Protein AF-A0A661EXX4-F1 (afdb_monomer_lite)

Secondary structure (DSSP, 8-state):
-EEEEE--SSS--EEEEE-SHHHHHHHHHHHT--GGGGGGS-HHHHHHHHHHHHHHHHHHHTTPPP-S-HHHHHHHHTTS-HHHHHHHHHHHHH-EETTEEHHHHHHHHTT--

Foldseek 3Di:
DKDWDQLDPVDRDIQMFAQAQQLVVQLCVVVVHDPVCLVVDDPVSSLLSSRVSRSCVVCVVVVHDDPDDSVRVVVSLVRDDPVSVVVSVVCQQQRDDPNDGVVVVVVVVVPPD

Sequence (113 aa):
MEVKILISRWRTKTVGFKFDMYAWFLLCEHNKIELHQLGDLPQDKMFSGLIYAAAISYLKDKGKRVRFTQDQLSGWIDKMNHKDTTLLGDAIMSSKVLGKTVAEHAKGAKKKT

Structure (mmCIF, N/CA/C/O backbone):
data_AF-A0A661EXX4-F1
#
_entry.id   AF-A0A661EXX4-F1
#
loop_
_atom_site.group_PDB
_atom_site.id
_atom_site.type_symbol
_atom_site.label_atom_id
_atom_site.label_alt_id
_atom_site.label_comp_id
_atom_site.label_asym_id
_atom_site.label_entity_id
_atom_site.label_seq_id
_atom_site.pdbx_PDB_ins_code
_atom_site.Cartn_x
_atom_site.Cartn_y
_atom_site.Cartn_z
_atom_site.occupancy
_atom_site.B_iso_or_equiv
_atom_site.auth_seq_id
_atom_site.auth_comp_id
_atom_site.auth_asym_id
_atom_site.auth_atom_id
_atom_site.pdbx_PDB_model_num
ATOM 1 N N . MET A 1 1 ? -5.282 -9.066 -1.996 1.00 77.88 1 MET A N 1
ATOM 2 C CA . MET A 1 1 ? -5.275 -9.669 -0.641 1.00 77.88 1 MET A CA 1
ATOM 3 C C . MET A 1 1 ? -5.705 -8.606 0.362 1.00 77.88 1 MET A C 1
ATOM 5 O O . MET A 1 1 ? -5.293 -7.465 0.184 1.00 77.88 1 MET A O 1
ATOM 9 N N . GLU A 1 2 ? -6.538 -8.941 1.354 1.00 83.69 2 GLU A N 1
ATOM 10 C CA . GLU A 1 2 ? -6.899 -8.022 2.448 1.00 83.69 2 GLU A CA 1
ATOM 11 C C . GLU A 1 2 ? -6.125 -8.370 3.726 1.00 83.69 2 GLU A C 1
ATOM 13 O O . GLU A 1 2 ? -6.077 -9.532 4.120 1.00 83.69 2 GLU A O 1
ATOM 18 N N . VAL A 1 3 ? -5.562 -7.362 4.390 1.00 81.00 3 VAL A N 1
ATOM 19 C CA . VAL A 1 3 ? -4.875 -7.480 5.686 1.00 81.00 3 VAL A CA 1
ATOM 20 C C . VAL A 1 3 ? -5.498 -6.480 6.649 1.00 81.00 3 VAL A C 1
ATOM 22 O O . VAL A 1 3 ? -5.797 -5.360 6.250 1.00 81.00 3 VAL A O 1
ATOM 25 N N . LYS A 1 4 ? -5.706 -6.848 7.915 1.00 81.50 4 LYS A N 1
ATOM 26 C CA . LYS A 1 4 ? -6.208 -5.933 8.953 1.00 81.50 4 LYS A CA 1
ATOM 27 C C . LYS A 1 4 ? -5.259 -5.944 10.138 1.00 81.50 4 LYS A C 1
ATOM 29 O O . LYS A 1 4 ? -4.968 -7.012 10.661 1.00 81.50 4 LYS A O 1
ATOM 34 N N . ILE A 1 5 ? -4.822 -4.763 10.566 1.00 77.62 5 ILE A N 1
ATOM 35 C CA . ILE A 1 5 ? -3.848 -4.604 11.650 1.00 77.62 5 ILE A CA 1
ATOM 36 C C . ILE A 1 5 ? -4.413 -3.683 12.720 1.00 77.62 5 ILE A C 1
ATOM 38 O O . ILE A 1 5 ? -5.062 -2.676 12.424 1.00 77.62 5 ILE A O 1
ATOM 42 N N . LEU A 1 6 ? -4.177 -4.047 13.978 1.00 73.62 6 LEU A N 1
ATOM 43 C CA . LEU A 1 6 ? -4.545 -3.251 15.138 1.00 73.62 6 LEU A CA 1
ATOM 44 C C . LEU A 1 6 ? -3.441 -2.224 15.421 1.00 73.62 6 LEU A C 1
ATOM 46 O O . LEU A 1 6 ? -2.318 -2.595 15.734 1.00 73.62 6 LEU A O 1
ATOM 50 N N . ILE A 1 7 ? -3.761 -0.932 15.349 1.00 66.38 7 ILE A N 1
ATOM 51 C CA . ILE A 1 7 ? -2.750 0.138 15.450 1.00 66.38 7 ILE A CA 1
ATOM 52 C C . ILE A 1 7 ? -2.573 0.663 16.882 1.00 66.38 7 ILE A C 1
ATOM 54 O O . ILE A 1 7 ? -1.621 1.379 17.183 1.00 66.38 7 ILE A O 1
ATOM 58 N N . SER A 1 8 ? -3.455 0.306 17.819 1.00 56.31 8 SER A N 1
ATOM 59 C CA . SER A 1 8 ? -3.204 0.629 19.222 1.00 56.31 8 SER A CA 1
ATOM 60 C C . SER A 1 8 ? -3.808 -0.384 20.181 1.00 56.31 8 SER A C 1
ATOM 62 O O . SER A 1 8 ? -4.917 -0.875 19.980 1.00 56.31 8 SER A O 1
ATOM 64 N N . ARG A 1 9 ? -3.073 -0.642 21.265 1.00 49.06 9 ARG A N 1
ATOM 65 C CA . ARG A 1 9 ? -3.469 -1.549 22.349 1.00 49.06 9 ARG A CA 1
ATOM 66 C C . ARG A 1 9 ? -4.611 -0.990 23.217 1.00 49.06 9 ARG A C 1
ATOM 68 O O . ARG A 1 9 ? -5.257 -1.758 23.913 1.00 49.06 9 ARG A O 1
ATOM 75 N N . TRP A 1 10 ? -4.870 0.323 23.149 1.00 44.34 10 TRP A N 1
ATOM 76 C CA . TRP A 1 10 ? -5.807 1.045 24.030 1.00 44.34 10 TRP A CA 1
ATOM 77 C C . TRP A 1 10 ? -7.057 1.600 23.320 1.00 44.34 10 TRP A C 1
ATOM 79 O O . TR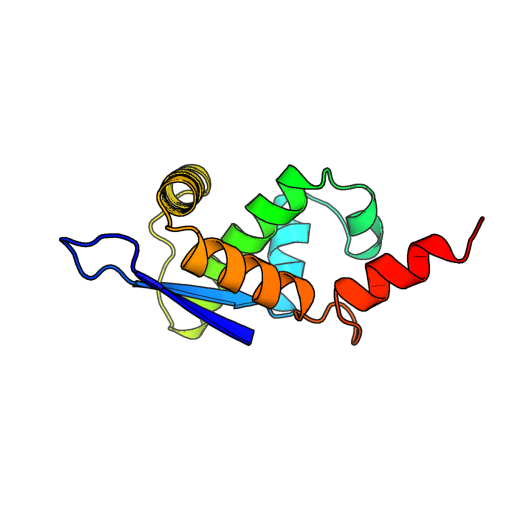P A 1 10 ? -8.098 1.777 23.941 1.00 44.34 10 TRP A O 1
ATOM 89 N N . ARG A 1 11 ? -6.991 1.853 22.007 1.00 51.47 11 ARG A N 1
ATOM 90 C CA . ARG A 1 11 ? -8.138 2.140 21.127 1.00 51.47 11 ARG A CA 1
ATOM 91 C C . ARG A 1 11 ? -8.147 1.114 20.000 1.00 51.47 11 ARG A C 1
ATOM 93 O O . ARG A 1 11 ? -7.180 1.024 19.247 1.00 51.47 11 ARG A O 1
ATOM 100 N N . THR A 1 12 ? -9.253 0.402 19.826 1.00 54.75 12 THR A N 1
ATOM 101 C CA . THR A 1 12 ? -9.485 -0.603 18.772 1.00 54.75 12 THR A CA 1
ATOM 102 C C . THR A 1 12 ? -9.609 0.016 17.370 1.00 54.75 12 THR A C 1
ATOM 104 O O . THR A 1 12 ? -10.559 -0.228 16.632 1.00 54.75 12 THR A O 1
ATOM 107 N N . LYS A 1 13 ? -8.648 0.851 16.962 1.00 65.00 13 LYS A N 1
ATOM 108 C CA . LYS A 1 13 ? -8.526 1.292 15.574 1.00 65.00 13 LYS A CA 1
ATOM 109 C C . LYS A 1 13 ? -7.792 0.208 14.798 1.00 65.00 13 LYS A C 1
ATOM 111 O O . LYS A 1 13 ? -6.578 0.052 14.919 1.00 65.00 13 LYS A O 1
ATOM 116 N N . THR A 1 14 ? -8.560 -0.545 14.024 1.00 71.38 14 THR A N 1
ATOM 117 C CA . THR A 1 14 ? -8.030 -1.423 12.987 1.00 71.38 14 THR A CA 1
ATOM 118 C C . THR A 1 14 ? -7.895 -0.636 11.691 1.00 71.38 14 THR A C 1
ATOM 120 O O . THR A 1 14 ? -8.813 0.085 11.289 1.00 71.38 14 THR A O 1
ATOM 123 N N . VAL A 1 15 ? -6.746 -0.759 11.036 1.00 79.75 15 VAL A N 1
ATOM 124 C CA . VAL A 1 15 ? -6.564 -0.291 9.661 1.00 79.75 15 VAL A CA 1
ATOM 125 C C . VAL A 1 15 ? -6.467 -1.512 8.775 1.00 79.75 15 VAL A C 1
AT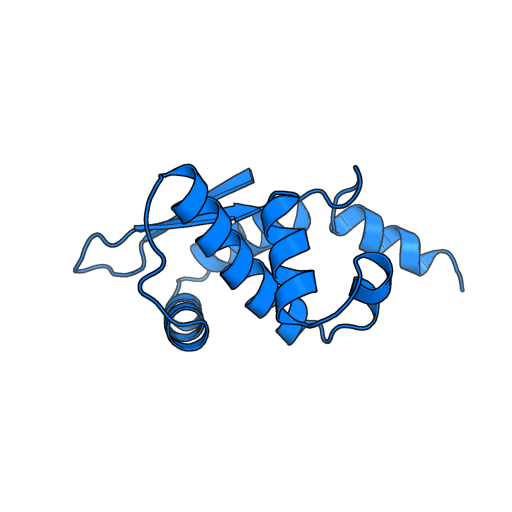OM 127 O O . VAL A 1 15 ? -5.754 -2.466 9.084 1.00 79.75 15 VAL A O 1
ATOM 130 N N . GLY A 1 16 ? -7.262 -1.496 7.712 1.00 87.75 16 GLY A N 1
ATOM 131 C CA . GLY A 1 16 ? -7.200 -2.515 6.685 1.00 87.75 16 GLY A CA 1
ATOM 132 C C . GLY A 1 16 ? -6.380 -2.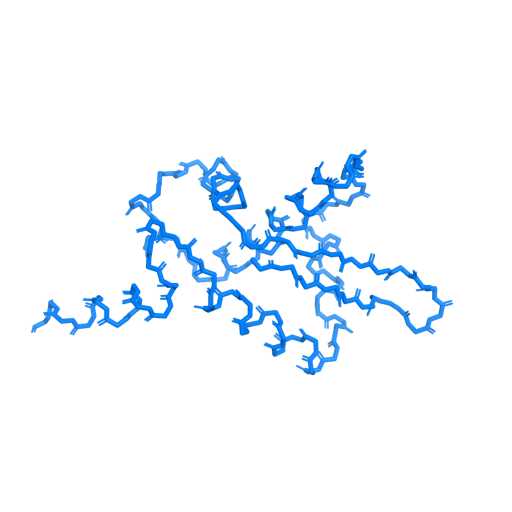040 5.498 1.00 87.75 16 GLY A C 1
ATOM 133 O O . GLY A 1 16 ? -6.329 -0.847 5.205 1.00 87.75 16 GLY A O 1
ATOM 134 N N . PHE A 1 17 ? -5.783 -3.001 4.814 1.00 91.56 17 PHE A N 1
ATOM 135 C CA . PHE A 1 17 ? -4.986 -2.835 3.614 1.00 91.56 17 PHE A CA 1
ATOM 136 C C . PHE A 1 17 ? -5.521 -3.796 2.566 1.00 91.56 17 PHE A C 1
ATOM 138 O O . PHE A 1 17 ? -5.770 -4.965 2.865 1.00 91.56 17 PHE A O 1
ATOM 145 N N . LYS A 1 18 ? -5.701 -3.314 1.340 1.00 91.94 18 LYS A N 1
ATOM 146 C CA . LYS A 1 18 ? -6.112 -4.127 0.201 1.00 91.94 18 LYS A CA 1
ATOM 147 C C . LYS A 1 18 ? -5.072 -3.971 -0.899 1.00 91.94 18 LYS A C 1
ATOM 149 O O . LYS A 1 18 ? -5.013 -2.945 -1.564 1.00 91.94 18 LYS A O 1
ATOM 154 N N . PHE A 1 19 ? -4.240 -4.995 -1.062 1.00 90.38 19 PHE A N 1
ATOM 155 C CA . PHE A 1 19 ? -3.222 -5.047 -2.108 1.00 90.38 19 PHE A CA 1
ATOM 156 C C . PHE A 1 19 ? -3.841 -5.651 -3.370 1.00 90.38 19 PHE A C 1
ATOM 158 O O . PHE A 1 19 ? -3.896 -6.877 -3.530 1.00 90.38 19 PHE A O 1
ATOM 165 N N . ASP A 1 20 ? -4.395 -4.783 -4.212 1.00 89.38 20 ASP A N 1
ATOM 166 C CA . ASP A 1 20 ? -5.020 -5.092 -5.497 1.00 89.38 20 ASP A CA 1
ATOM 167 C C . ASP A 1 20 ? -4.522 -4.144 -6.600 1.00 89.38 20 ASP A C 1
ATOM 169 O O . ASP A 1 20 ? -3.768 -3.211 -6.332 1.00 89.38 20 ASP A O 1
ATOM 173 N N . MET A 1 21 ? -4.925 -4.378 -7.855 1.00 88.56 21 MET A N 1
ATOM 174 C CA . MET A 1 21 ? -4.513 -3.531 -8.988 1.00 88.56 21 MET A CA 1
ATOM 175 C C . MET A 1 21 ? -4.851 -2.050 -8.773 1.00 88.56 21 MET A C 1
ATOM 177 O O . MET A 1 21 ? -4.113 -1.187 -9.234 1.00 88.56 21 MET A O 1
ATOM 181 N N . TYR A 1 22 ? -5.928 -1.744 -8.046 1.00 90.31 22 TYR A N 1
ATOM 182 C CA . TYR A 1 22 ? -6.294 -0.366 -7.739 1.00 90.31 22 TYR A CA 1
ATOM 183 C C . TYR A 1 22 ? -5.267 0.312 -6.821 1.00 90.31 22 TYR A C 1
ATOM 185 O O . TYR A 1 22 ? -4.883 1.449 -7.083 1.00 90.31 22 TYR A O 1
ATOM 193 N N . ALA A 1 23 ? -4.754 -0.390 -5.805 1.00 91.81 23 ALA A N 1
ATOM 194 C CA . ALA A 1 23 ? -3.645 0.112 -4.991 1.00 91.81 23 ALA A CA 1
ATOM 195 C C . ALA A 1 23 ? -2.379 0.376 -5.830 1.00 91.81 23 ALA A C 1
ATOM 197 O O . ALA A 1 23 ? -1.708 1.386 -5.637 1.00 91.81 23 ALA A O 1
ATOM 198 N N . TRP A 1 24 ? -2.079 -0.481 -6.808 1.00 89.88 24 TRP A N 1
ATOM 199 C CA . TRP A 1 24 ? -0.947 -0.268 -7.716 1.00 89.88 24 TRP A CA 1
ATOM 200 C C . TRP A 1 24 ? -1.132 0.953 -8.621 1.00 89.88 24 TRP A C 1
ATOM 202 O O . TRP A 1 24 ? -0.203 1.740 -8.778 1.00 89.88 24 TRP A O 1
ATOM 212 N N . PHE A 1 25 ? -2.335 1.167 -9.155 1.00 91.31 25 PHE A N 1
ATOM 213 C CA . PHE A 1 25 ? -2.632 2.370 -9.934 1.00 91.31 25 PHE A CA 1
ATOM 214 C C . PHE A 1 25 ? -2.549 3.646 -9.096 1.00 91.31 25 PHE A C 1
ATOM 216 O O . PHE A 1 25 ? -1.986 4.632 -9.557 1.00 91.31 25 PHE A O 1
ATOM 223 N N . LEU A 1 26 ? -3.033 3.614 -7.852 1.00 92.12 26 LEU A N 1
ATOM 224 C CA . LEU A 1 26 ? -2.908 4.745 -6.932 1.00 92.12 26 LEU A CA 1
ATOM 225 C C . LEU A 1 26 ? -1.447 5.058 -6.586 1.00 92.12 26 LEU A C 1
ATOM 227 O O . LEU A 1 26 ? -1.088 6.228 -6.488 1.00 92.12 26 LEU A O 1
ATOM 231 N N . LEU A 1 27 ? -0.598 4.039 -6.416 1.00 92.06 27 LEU A N 1
ATOM 232 C CA . LEU A 1 27 ? 0.843 4.236 -6.234 1.00 92.06 27 LEU A CA 1
ATOM 233 C C . LEU A 1 27 ? 1.450 4.967 -7.441 1.00 92.06 27 LEU A C 1
ATOM 235 O O . LEU A 1 27 ? 2.204 5.926 -7.258 1.00 92.06 27 LEU A O 1
ATOM 239 N N . CYS A 1 28 ? 1.117 4.518 -8.653 1.00 90.75 28 CYS A N 1
ATOM 240 C CA . CYS A 1 28 ? 1.571 5.125 -9.901 1.00 90.75 28 CYS A CA 1
ATOM 241 C C . CYS A 1 28 ? 1.107 6.582 -10.032 1.00 90.75 28 CYS A C 1
ATOM 243 O O . CYS A 1 28 ? 1.927 7.469 -10.256 1.00 90.75 28 CYS A O 1
ATOM 245 N N . GLU A 1 29 ? -0.182 6.840 -9.804 1.00 90.44 29 GLU A N 1
ATOM 246 C CA . GLU A 1 29 ? -0.774 8.180 -9.839 1.00 90.44 29 GLU A CA 1
ATOM 247 C C . GLU A 1 29 ? -0.103 9.119 -8.828 1.00 90.44 29 GLU A C 1
ATOM 249 O O . GLU A 1 29 ? 0.295 10.231 -9.173 1.00 90.44 29 GLU A O 1
ATOM 254 N N . HIS A 1 30 ? 0.097 8.646 -7.595 1.00 88.75 30 HIS A N 1
ATOM 255 C CA . HIS A 1 30 ? 0.712 9.433 -6.529 1.00 88.75 30 HIS A CA 1
ATOM 256 C C . HIS A 1 30 ? 2.161 9.826 -6.846 1.00 88.75 30 HIS A C 1
ATOM 258 O O . HIS A 1 30 ? 2.574 10.950 -6.568 1.00 88.75 30 HIS A O 1
ATOM 264 N N . ASN A 1 31 ? 2.926 8.918 -7.456 1.00 86.19 31 ASN A N 1
ATOM 265 C CA . ASN A 1 31 ? 4.323 9.161 -7.813 1.00 86.19 31 ASN A CA 1
ATOM 266 C C . ASN A 1 31 ? 4.499 9.748 -9.222 1.00 86.19 31 ASN A C 1
ATOM 268 O O . ASN A 1 31 ? 5.630 10.031 -9.608 1.00 86.19 31 ASN A O 1
ATOM 272 N N . LYS A 1 32 ? 3.406 9.963 -9.970 1.00 89.81 32 LYS A N 1
ATOM 273 C CA . LYS A 1 32 ? 3.414 10.419 -11.371 1.00 89.81 32 LYS A CA 1
ATOM 274 C C . LYS A 1 32 ? 4.292 9.543 -12.271 1.00 89.81 32 LYS A C 1
ATOM 276 O O . LYS A 1 32 ? 5.050 10.050 -13.093 1.00 89.81 32 LYS A O 1
ATOM 281 N N . ILE A 1 33 ? 4.179 8.233 -12.090 1.00 87.69 33 ILE A N 1
ATOM 282 C CA . ILE A 1 33 ? 4.882 7.225 -12.885 1.00 87.69 33 ILE A CA 1
ATOM 283 C C . ILE A 1 33 ? 3.881 6.300 -13.564 1.00 87.69 33 ILE A C 1
ATOM 285 O O . ILE A 1 33 ? 2.748 6.141 -13.111 1.00 87.69 33 ILE A O 1
ATOM 289 N N . GLU A 1 34 ? 4.321 5.622 -14.611 1.00 86.38 34 GLU A N 1
ATOM 290 C CA . GLU A 1 34 ? 3.574 4.521 -15.207 1.00 86.38 34 GLU A CA 1
ATOM 291 C C . GLU A 1 34 ? 3.938 3.169 -14.578 1.00 86.38 34 GLU A C 1
ATOM 293 O O . GLU A 1 34 ? 4.983 3.006 -13.948 1.00 86.38 34 GLU A O 1
ATOM 298 N N . LEU A 1 35 ? 3.090 2.152 -14.786 1.00 81.38 35 LEU A N 1
ATOM 299 C CA . LEU A 1 35 ? 3.325 0.796 -14.265 1.00 81.38 35 LEU A CA 1
ATOM 300 C C . LEU A 1 35 ? 4.680 0.214 -14.696 1.00 81.38 35 LEU A C 1
ATOM 302 O O . LEU A 1 35 ? 5.306 -0.518 -13.934 1.00 81.38 35 LEU A O 1
ATOM 306 N N . HIS A 1 36 ? 5.138 0.521 -15.910 1.00 79.94 36 HIS A N 1
ATOM 307 C CA . HIS A 1 36 ? 6.403 0.004 -16.428 1.00 79.94 36 HIS A CA 1
ATOM 308 C C . HIS A 1 36 ? 7.635 0.666 -15.780 1.00 79.94 36 HIS A C 1
ATOM 310 O O . HIS A 1 36 ? 8.715 0.086 -15.814 1.00 79.94 36 HIS A O 1
ATOM 316 N N . GLN A 1 37 ? 7.459 1.833 -15.151 1.00 80.62 37 GLN A N 1
ATOM 317 C CA . GLN A 1 37 ? 8.502 2.598 -14.456 1.00 80.62 37 GLN A CA 1
ATOM 318 C C . GLN A 1 37 ? 8.579 2.257 -12.962 1.00 80.62 37 GLN A C 1
ATOM 320 O O . GLN A 1 37 ? 9.361 2.847 -12.223 1.00 80.62 37 GLN A O 1
ATOM 325 N N . LEU A 1 38 ? 7.778 1.295 -12.482 1.00 80.62 38 LEU A N 1
ATOM 326 C CA . LEU A 1 38 ? 7.809 0.870 -11.079 1.00 80.62 38 LEU A CA 1
ATOM 327 C C . LEU A 1 38 ? 9.212 0.432 -10.635 1.00 80.62 38 LEU A C 1
ATOM 329 O O . LEU A 1 38 ? 9.565 0.643 -9.481 1.00 80.62 38 LEU A O 1
ATOM 333 N N . GLY A 1 39 ? 10.011 -0.147 -11.537 1.00 76.50 39 GLY A N 1
ATOM 334 C CA . GLY A 1 39 ? 11.386 -0.561 -11.243 1.00 76.50 39 GLY A CA 1
ATOM 335 C C . GLY A 1 39 ? 12.348 0.594 -10.941 1.00 76.50 39 GLY A C 1
ATOM 336 O O . GLY A 1 39 ? 13.354 0.367 -10.275 1.00 76.50 39 GLY A O 1
ATOM 337 N N . ASP A 1 40 ? 12.020 1.811 -11.375 1.00 79.75 40 ASP A N 1
ATOM 338 C CA . ASP A 1 40 ? 12.850 3.006 -11.181 1.00 79.75 40 ASP A CA 1
ATOM 339 C C . ASP A 1 40 ? 12.536 3.718 -9.857 1.00 79.75 40 ASP A C 1
ATOM 341 O O . ASP A 1 40 ? 13.242 4.642 -9.445 1.00 79.75 40 ASP A O 1
ATOM 345 N N . LEU A 1 41 ? 11.462 3.306 -9.173 1.00 80.56 41 LEU A N 1
ATOM 346 C CA . LEU A 1 41 ? 11.051 3.915 -7.921 1.00 80.56 41 LEU A CA 1
ATOM 347 C C . LEU A 1 41 ? 11.945 3.409 -6.774 1.00 80.56 41 LEU A C 1
ATOM 349 O O . LEU A 1 41 ? 12.074 2.194 -6.597 1.00 80.56 41 LEU A O 1
ATOM 353 N N . PRO A 1 42 ? 12.518 4.307 -5.948 1.00 83.31 42 PRO A N 1
ATOM 354 C CA . PRO A 1 42 ? 13.242 3.911 -4.747 1.00 83.31 42 PRO A CA 1
ATOM 355 C C . PRO A 1 42 ? 12.415 2.950 -3.889 1.00 83.31 42 PRO A C 1
ATOM 357 O O . PRO A 1 42 ? 11.205 3.133 -3.719 1.00 83.31 42 PRO A O 1
ATOM 360 N N . GLN A 1 43 ? 13.059 1.905 -3.367 1.00 79.06 43 GLN A N 1
ATOM 361 C CA . GLN A 1 43 ? 12.372 0.810 -2.681 1.00 79.06 43 GLN A CA 1
ATOM 362 C C . GLN A 1 43 ? 11.542 1.319 -1.489 1.00 79.06 43 GLN A C 1
ATOM 364 O O . GLN A 1 43 ? 10.385 0.941 -1.331 1.00 79.06 43 GLN A O 1
ATOM 369 N N . ASP A 1 44 ? 12.089 2.235 -0.697 1.00 79.19 44 ASP A N 1
ATOM 370 C CA . ASP A 1 44 ? 11.409 2.925 0.405 1.00 79.19 44 ASP A CA 1
ATOM 371 C C . ASP A 1 44 ? 10.135 3.667 -0.046 1.00 79.19 44 ASP A C 1
ATOM 373 O O . ASP A 1 44 ? 9.082 3.551 0.593 1.00 79.19 44 ASP A O 1
ATOM 377 N N . LYS A 1 45 ? 10.189 4.371 -1.184 1.00 82.25 45 LYS A N 1
ATOM 378 C CA . LYS A 1 45 ? 9.030 5.057 -1.780 1.00 82.25 45 LYS A CA 1
ATOM 379 C C . LYS A 1 45 ? 7.993 4.082 -2.320 1.00 82.25 45 LYS A C 1
ATOM 381 O O . LYS A 1 45 ? 6.797 4.316 -2.155 1.00 82.25 45 LYS A O 1
ATOM 386 N N . MET A 1 46 ? 8.432 2.976 -2.920 1.00 84.75 46 MET A N 1
ATOM 387 C CA . MET A 1 46 ? 7.531 1.918 -3.367 1.00 84.75 46 MET A CA 1
ATOM 388 C C . MET A 1 46 ? 6.780 1.310 -2.181 1.00 84.75 46 MET A C 1
ATOM 390 O O . MET A 1 46 ? 5.556 1.232 -2.220 1.00 84.75 46 MET A O 1
ATOM 394 N N . PHE A 1 47 ? 7.484 0.922 -1.114 1.00 83.56 47 PHE A N 1
ATOM 395 C CA . PHE A 1 47 ? 6.861 0.309 0.059 1.00 83.56 47 PHE A CA 1
ATOM 396 C C . PHE A 1 47 ? 5.905 1.270 0.770 1.00 83.56 47 PHE A C 1
ATOM 398 O O . PHE A 1 47 ? 4.733 0.942 0.958 1.00 83.56 47 PHE A O 1
ATOM 405 N N . SER A 1 48 ? 6.370 2.468 1.129 1.00 85.12 48 SER A N 1
ATOM 406 C CA . SER A 1 48 ? 5.540 3.458 1.827 1.00 85.12 48 SER A CA 1
ATOM 407 C C . SER A 1 48 ? 4.337 3.904 0.986 1.00 85.12 48 SER A C 1
ATOM 409 O O . SER A 1 48 ? 3.211 3.950 1.490 1.00 85.12 48 SER A O 1
ATOM 411 N N . GLY A 1 49 ? 4.543 4.156 -0.310 1.00 89.44 49 GLY A N 1
ATOM 412 C CA . GLY A 1 49 ? 3.484 4.534 -1.239 1.00 89.44 49 GLY A CA 1
ATOM 413 C C . GLY A 1 49 ? 2.467 3.415 -1.462 1.00 89.44 49 GLY A C 1
ATOM 414 O O . GLY A 1 49 ? 1.264 3.675 -1.471 1.00 89.44 49 GLY A O 1
ATOM 415 N N . LEU A 1 50 ? 2.915 2.161 -1.578 1.00 90.50 50 LEU A N 1
ATOM 416 C CA . LEU A 1 50 ? 2.024 1.021 -1.790 1.00 90.50 50 LEU A CA 1
ATOM 417 C C . LEU A 1 50 ? 1.183 0.737 -0.548 1.00 90.50 50 LEU A C 1
ATOM 419 O O . LEU A 1 50 ? -0.003 0.447 -0.674 1.00 90.50 50 LEU A O 1
ATOM 423 N N . ILE A 1 51 ? 1.761 0.845 0.650 1.00 90.62 51 ILE A N 1
ATOM 424 C CA . ILE A 1 51 ? 1.007 0.667 1.894 1.00 90.62 51 ILE A CA 1
ATOM 425 C C . ILE A 1 51 ? -0.058 1.762 2.035 1.00 90.62 51 ILE A C 1
ATOM 427 O O . ILE A 1 51 ? -1.207 1.465 2.376 1.00 90.62 51 ILE A O 1
ATOM 431 N N . TYR A 1 52 ? 0.285 3.010 1.706 1.00 91.81 52 TYR A N 1
ATOM 432 C CA . TYR A 1 52 ? -0.677 4.109 1.664 1.00 91.81 52 TYR A CA 1
ATOM 433 C C . TYR A 1 52 ? -1.801 3.851 0.658 1.00 91.81 52 TYR A C 1
ATOM 435 O O . TYR A 1 52 ? -2.979 3.876 1.022 1.00 91.81 52 TYR A O 1
ATOM 443 N N . ALA A 1 53 ? -1.453 3.497 -0.577 1.00 93.31 53 ALA A N 1
ATOM 444 C CA . ALA A 1 53 ? -2.415 3.178 -1.620 1.00 93.31 53 ALA A CA 1
ATOM 445 C C . ALA A 1 53 ? -3.309 1.977 -1.261 1.00 93.31 53 ALA A C 1
ATOM 447 O O . ALA A 1 53 ? -4.519 2.008 -1.495 1.00 93.31 53 ALA A O 1
ATOM 448 N N . ALA A 1 54 ? -2.755 0.943 -0.625 1.00 93.31 54 ALA A N 1
ATOM 449 C CA . ALA A 1 54 ? -3.499 -0.225 -0.164 1.00 93.31 54 ALA A CA 1
ATOM 450 C C . ALA A 1 54 ? -4.484 0.121 0.961 1.00 93.31 54 ALA A C 1
ATOM 452 O O . ALA A 1 54 ? -5.589 -0.427 1.005 1.00 93.31 54 ALA A O 1
ATOM 453 N N . ALA A 1 55 ? -4.123 1.045 1.854 1.00 92.31 55 ALA A N 1
ATOM 454 C CA . ALA A 1 55 ? -5.025 1.532 2.893 1.00 92.31 55 ALA A CA 1
ATOM 455 C C . ALA A 1 55 ? -6.188 2.346 2.293 1.00 92.31 55 ALA A C 1
ATOM 457 O O . ALA A 1 55 ? -7.340 2.186 2.706 1.00 92.31 55 ALA A O 1
ATOM 458 N N . ILE A 1 56 ? -5.918 3.169 1.272 1.00 92.56 56 ILE A N 1
ATOM 459 C CA . ILE A 1 56 ? -6.960 3.880 0.514 1.00 92.56 56 ILE A CA 1
ATOM 460 C C . ILE A 1 56 ? -7.872 2.890 -0.212 1.00 92.56 56 ILE A C 1
ATOM 462 O O . ILE A 1 56 ? -9.094 3.013 -0.112 1.00 92.56 56 ILE A O 1
ATOM 466 N N . SER A 1 57 ? -7.297 1.907 -0.912 1.00 93.50 57 SER A N 1
ATOM 467 C CA . SER A 1 57 ? -8.046 0.866 -1.627 1.00 93.50 57 SER A CA 1
ATOM 468 C C . SER A 1 57 ? -9.018 0.146 -0.689 1.00 93.50 57 SER A C 1
ATOM 470 O O . SER A 1 57 ? -10.215 0.056 -0.971 1.00 93.50 57 SER A O 1
ATOM 472 N N . TYR A 1 58 ? -8.543 -0.252 0.496 1.00 93.56 58 TYR A N 1
ATOM 473 C CA . TYR A 1 58 ? -9.384 -0.864 1.523 1.00 93.56 58 TYR A CA 1
ATOM 474 C C . TYR A 1 58 ? -10.514 0.059 1.996 1.00 93.56 58 TYR A C 1
ATOM 476 O O . TYR A 1 58 ? -11.661 -0.370 2.109 1.00 93.56 58 TYR A O 1
ATOM 484 N N . LEU A 1 59 ? -10.228 1.332 2.283 1.00 91.12 59 LEU A N 1
ATOM 485 C CA . LEU A 1 59 ? -11.265 2.266 2.724 1.00 91.12 59 LEU A CA 1
ATOM 486 C C . LEU A 1 59 ? -12.322 2.501 1.644 1.00 91.12 59 LEU A C 1
ATOM 488 O O . LEU A 1 59 ? -13.510 2.498 1.967 1.00 91.12 59 LEU A O 1
ATOM 492 N N . LYS A 1 60 ? -11.907 2.645 0.381 1.00 90.56 60 LYS A N 1
ATOM 493 C CA . LYS A 1 60 ? -12.812 2.819 -0.759 1.00 90.56 60 LYS A CA 1
ATOM 494 C C . LYS A 1 60 ? -13.732 1.611 -0.930 1.00 90.56 60 LYS A C 1
ATOM 496 O O . LYS A 1 60 ? -14.935 1.797 -1.074 1.00 90.56 60 LYS A O 1
ATOM 501 N N . ASP A 1 61 ? -13.189 0.398 -0.823 1.00 91.75 61 ASP A N 1
ATOM 502 C CA . ASP A 1 61 ? -13.958 -0.854 -0.843 1.00 91.75 61 ASP A CA 1
ATOM 503 C C . ASP A 1 61 ? -15.026 -0.905 0.263 1.00 91.75 61 ASP A C 1
ATOM 505 O O . ASP A 1 61 ? -16.139 -1.374 0.042 1.00 91.75 61 ASP A O 1
ATOM 509 N N . LYS A 1 62 ? -14.731 -0.346 1.444 1.00 90.00 62 LYS A N 1
ATOM 510 C CA . LYS A 1 62 ? -15.691 -0.244 2.557 1.00 90.00 62 LYS A CA 1
ATOM 511 C C . LYS A 1 62 ? -16.563 1.019 2.522 1.00 90.00 62 LYS A C 1
ATOM 513 O O . LYS A 1 62 ? -17.245 1.292 3.509 1.00 90.00 62 LYS A O 1
ATOM 518 N N . GLY A 1 63 ? -16.514 1.821 1.454 1.00 90.56 63 GLY A N 1
ATOM 519 C CA . GLY A 1 63 ? -17.271 3.074 1.340 1.00 90.56 63 GLY A CA 1
ATOM 520 C C . GLY A 1 63 ? -16.860 4.154 2.352 1.00 90.56 63 GLY A C 1
ATOM 521 O O . GLY A 1 63 ? -17.646 5.041 2.682 1.00 90.56 63 GLY A O 1
ATOM 522 N N . LYS A 1 64 ? -15.638 4.082 2.890 1.00 89.69 64 LYS A N 1
ATOM 523 C CA . LYS A 1 64 ? -15.108 5.011 3.897 1.00 89.69 64 LYS A CA 1
ATOM 524 C C . LYS A 1 64 ? -14.176 6.038 3.261 1.00 89.69 64 LYS A C 1
ATOM 526 O O . LYS A 1 64 ? -13.427 5.744 2.336 1.00 89.69 64 LYS A O 1
ATOM 531 N N . ARG A 1 65 ? -14.180 7.254 3.812 1.00 87.44 65 ARG A N 1
ATOM 532 C CA . ARG A 1 65 ? -13.241 8.317 3.422 1.00 87.44 65 ARG A CA 1
ATOM 533 C C . ARG A 1 65 ? -11.904 8.158 4.139 1.00 87.44 65 ARG A C 1
ATOM 535 O O . ARG A 1 65 ? -11.866 7.792 5.316 1.00 87.44 65 ARG A O 1
ATOM 542 N N . VAL A 1 66 ? -10.828 8.505 3.441 1.00 87.12 66 VAL A N 1
ATOM 543 C CA . VAL A 1 66 ? -9.480 8.616 4.005 1.00 87.12 66 VAL A CA 1
ATOM 544 C C . VAL A 1 66 ? -9.455 9.800 4.972 1.00 87.12 66 VAL A C 1
ATOM 546 O O . VAL A 1 66 ? -9.886 10.896 4.626 1.00 87.12 66 VAL A O 1
ATOM 549 N N . ARG A 1 67 ? -9.011 9.567 6.210 1.00 87.56 67 ARG A N 1
ATOM 550 C CA . ARG A 1 67 ? -8.922 10.589 7.277 1.00 87.56 67 ARG A CA 1
ATOM 551 C C . ARG A 1 67 ? -7.516 10.685 7.872 1.00 87.56 67 ARG A C 1
ATOM 553 O O . ARG A 1 67 ? -7.362 11.151 8.997 1.00 87.56 67 ARG A O 1
ATOM 560 N N . PHE A 1 68 ? -6.526 10.166 7.157 1.00 86.06 68 PHE A N 1
ATOM 561 C CA . PHE A 1 68 ? -5.132 10.180 7.566 1.00 86.06 68 PHE A CA 1
ATOM 562 C C . PHE A 1 68 ? -4.240 10.618 6.410 1.00 86.06 68 PHE A C 1
ATOM 564 O O . PHE A 1 68 ? -4.566 10.388 5.243 1.00 86.06 68 PHE A O 1
ATOM 571 N N . THR A 1 69 ? -3.115 11.236 6.744 1.00 88.50 69 THR A N 1
ATOM 572 C CA . THR A 1 69 ? -2.040 11.518 5.790 1.00 88.50 69 THR A CA 1
ATOM 573 C C . THR A 1 69 ? -1.124 10.303 5.638 1.00 88.50 69 THR A C 1
ATOM 575 O O . THR A 1 69 ? -1.165 9.372 6.448 1.00 88.50 69 THR A O 1
ATOM 578 N N . GLN A 1 70 ? -0.287 10.304 4.600 1.00 86.56 70 GLN A N 1
ATOM 579 C CA . GLN A 1 70 ? 0.744 9.280 4.424 1.00 86.56 70 GLN A CA 1
ATOM 580 C C . GLN A 1 70 ? 1.717 9.254 5.612 1.00 86.56 70 GLN A C 1
ATOM 582 O O . GLN A 1 70 ? 1.998 8.179 6.132 1.00 86.56 70 GLN A O 1
ATOM 587 N N . ASP A 1 71 ? 2.121 10.420 6.123 1.00 87.38 71 ASP A N 1
ATOM 588 C CA . ASP A 1 71 ? 3.001 10.527 7.296 1.00 87.38 71 ASP A CA 1
ATOM 589 C C . ASP A 1 71 ? 2.367 9.935 8.558 1.00 87.38 71 ASP A C 1
ATOM 591 O O . ASP A 1 71 ? 3.020 9.231 9.327 1.00 87.38 71 ASP A O 1
ATOM 595 N N . GLN A 1 72 ? 1.066 10.174 8.765 1.00 85.94 72 GLN A N 1
ATOM 596 C CA . GLN A 1 72 ? 0.335 9.585 9.888 1.00 85.94 72 GLN A CA 1
ATOM 597 C C . GLN A 1 72 ? 0.292 8.061 9.789 1.00 85.94 72 GLN A C 1
ATOM 599 O O . GLN A 1 72 ? 0.447 7.386 10.805 1.00 85.94 72 GLN A O 1
ATOM 604 N N . LEU A 1 73 ? 0.099 7.526 8.581 1.00 86.50 73 LEU A N 1
ATOM 605 C CA . LEU A 1 73 ? 0.127 6.088 8.345 1.00 86.50 73 LEU A CA 1
ATOM 606 C C . LEU A 1 73 ? 1.533 5.511 8.553 1.00 86.50 73 LEU A C 1
ATOM 608 O O . LEU A 1 73 ? 1.656 4.477 9.204 1.00 86.50 73 LEU A O 1
ATOM 612 N N . SER A 1 74 ? 2.579 6.190 8.074 1.00 84.56 74 SER A N 1
ATOM 613 C CA . SER A 1 74 ? 3.975 5.789 8.296 1.00 84.56 74 SER A CA 1
ATOM 614 C C . SER A 1 74 ? 4.289 5.711 9.787 1.00 84.56 74 SER A C 1
ATOM 616 O O . SER A 1 74 ? 4.691 4.663 10.280 1.00 84.56 74 SER A O 1
ATOM 618 N N . GLY A 1 75 ? 3.951 6.759 10.544 1.00 84.88 75 GLY A N 1
ATOM 619 C CA . GLY A 1 75 ? 4.151 6.775 11.992 1.00 84.88 75 GLY A CA 1
ATOM 620 C C . GLY A 1 75 ? 3.312 5.743 12.757 1.00 84.88 75 GLY A C 1
ATOM 621 O O . GLY A 1 75 ? 3.591 5.474 13.927 1.00 84.88 75 GLY A O 1
ATOM 622 N N . TRP A 1 76 ? 2.272 5.167 12.144 1.00 84.88 76 TRP A N 1
ATOM 623 C CA . TRP A 1 76 ? 1.571 4.009 12.699 1.00 84.88 76 TRP A CA 1
ATOM 624 C C . TRP A 1 76 ? 2.292 2.696 12.403 1.00 84.88 76 TRP A C 1
ATOM 626 O O . TRP A 1 76 ? 2.345 1.843 13.285 1.00 84.88 76 TRP A O 1
ATOM 636 N N . ILE A 1 77 ? 2.839 2.543 11.197 1.00 81.75 77 ILE A N 1
ATOM 637 C CA . ILE A 1 77 ? 3.605 1.362 10.780 1.00 81.75 77 ILE A CA 1
ATOM 638 C C . ILE A 1 77 ? 4.886 1.238 11.604 1.00 81.75 77 ILE A C 1
ATOM 640 O O . ILE A 1 77 ? 5.173 0.154 12.100 1.00 81.75 77 ILE A O 1
ATOM 644 N N . ASP A 1 78 ? 5.577 2.348 11.865 1.00 82.81 78 ASP A N 1
ATOM 645 C CA . ASP A 1 78 ? 6.791 2.375 12.697 1.00 82.81 78 ASP A CA 1
ATOM 646 C C . ASP A 1 78 ? 6.542 1.897 14.138 1.00 82.81 78 ASP A C 1
ATOM 648 O O . ASP A 1 78 ? 7.462 1.502 14.852 1.00 82.81 78 ASP A O 1
ATOM 652 N N . LYS A 1 79 ? 5.281 1.931 14.584 1.00 83.19 79 LYS A N 1
ATOM 653 C CA . LYS A 1 79 ? 4.846 1.490 15.917 1.00 83.19 79 LYS A CA 1
ATOM 654 C C . LYS A 1 79 ? 4.248 0.083 15.915 1.00 83.19 79 LYS A C 1
ATOM 656 O O . LYS A 1 79 ? 3.828 -0.392 16.974 1.00 83.19 79 LYS A O 1
ATOM 661 N N . MET A 1 80 ? 4.157 -0.571 14.756 1.00 82.44 80 MET A N 1
ATOM 662 C CA . MET A 1 80 ? 3.670 -1.944 14.659 1.00 82.44 80 MET A CA 1
ATOM 663 C C . MET A 1 80 ? 4.684 -2.915 15.261 1.00 82.44 80 MET A C 1
ATOM 665 O O . MET A 1 80 ? 5.893 -2.696 15.240 1.00 82.44 80 MET A O 1
ATOM 669 N N . ASN A 1 81 ? 4.183 -4.023 15.801 1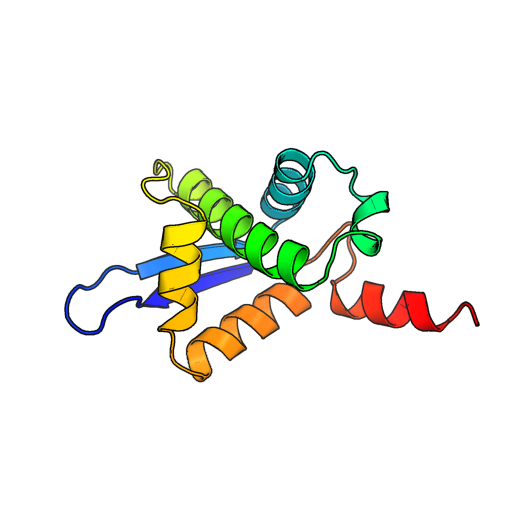.00 83.44 81 ASN A N 1
ATOM 670 C CA . ASN A 1 81 ? 5.060 -5.103 16.233 1.00 83.44 81 ASN A CA 1
ATOM 671 C C . ASN A 1 81 ? 5.660 -5.826 15.010 1.00 83.44 81 ASN A C 1
ATOM 673 O O . ASN A 1 81 ? 5.183 -5.690 13.878 1.00 83.44 81 ASN A O 1
ATOM 677 N N . HIS A 1 82 ? 6.693 -6.634 15.255 1.00 81.50 82 HIS A N 1
ATOM 678 C CA . HIS A 1 82 ? 7.370 -7.392 14.203 1.00 81.50 82 HIS A CA 1
ATOM 679 C C . HIS A 1 82 ? 6.418 -8.320 13.427 1.00 81.50 82 HIS A C 1
ATOM 681 O O . HIS A 1 82 ? 6.508 -8.431 12.213 1.00 81.50 82 HIS A O 1
ATOM 687 N N . LYS A 1 83 ? 5.449 -8.943 14.108 1.00 84.25 83 LYS A N 1
ATOM 688 C CA . LYS A 1 83 ? 4.489 -9.863 13.481 1.00 84.25 83 LYS A CA 1
ATOM 689 C C . LYS A 1 83 ? 3.604 -9.155 12.449 1.00 84.25 83 LYS A C 1
ATOM 691 O O . LYS A 1 83 ? 3.389 -9.681 11.362 1.00 84.25 83 LYS A O 1
ATOM 696 N N . ASP A 1 84 ? 3.103 -7.970 12.778 1.00 83.06 84 ASP A N 1
ATOM 697 C CA . ASP A 1 84 ? 2.239 -7.179 11.899 1.00 83.06 84 ASP A CA 1
ATOM 698 C C . ASP A 1 84 ? 3.015 -6.612 10.701 1.00 83.06 84 ASP A C 1
ATOM 700 O O . ASP A 1 84 ? 2.497 -6.578 9.583 1.00 83.06 84 ASP A O 1
ATOM 704 N N . THR A 1 85 ? 4.282 -6.236 10.904 1.00 81.12 85 THR A N 1
ATOM 705 C CA . THR A 1 85 ? 5.175 -5.822 9.809 1.00 81.12 85 THR A CA 1
ATOM 706 C C . THR A 1 85 ? 5.529 -6.987 8.884 1.00 81.12 85 THR A C 1
ATOM 708 O O . THR A 1 85 ? 5.504 -6.807 7.667 1.00 81.12 85 THR A O 1
ATOM 711 N N . THR A 1 86 ? 5.762 -8.194 9.412 1.00 84.38 86 THR A N 1
ATOM 712 C CA . THR A 1 86 ? 5.933 -9.407 8.591 1.00 84.38 86 THR A CA 1
ATOM 713 C C . THR A 1 86 ? 4.682 -9.706 7.766 1.00 84.38 86 THR A C 1
ATOM 715 O O . THR A 1 86 ? 4.788 -9.915 6.561 1.00 84.38 86 THR A O 1
ATOM 718 N N . LEU A 1 87 ? 3.489 -9.639 8.370 1.00 84.88 87 LEU A N 1
ATOM 719 C CA . LEU A 1 87 ? 2.223 -9.858 7.657 1.00 84.88 87 LEU A CA 1
ATOM 720 C C . LEU A 1 87 ? 2.011 -8.862 6.507 1.00 84.88 87 LEU A C 1
ATOM 722 O O . LEU A 1 87 ? 1.525 -9.247 5.443 1.00 84.88 87 LEU A O 1
ATOM 726 N N . LEU A 1 88 ? 2.383 -7.590 6.696 1.00 84.75 88 LEU A N 1
ATOM 727 C CA . LEU A 1 88 ? 2.379 -6.602 5.611 1.00 84.75 88 LEU A CA 1
ATOM 728 C C . LEU A 1 88 ? 3.374 -6.963 4.510 1.00 84.75 88 LEU A C 1
ATOM 730 O O . LEU A 1 88 ? 3.009 -6.923 3.337 1.00 84.75 88 LEU A O 1
ATOM 734 N N . GLY A 1 89 ? 4.603 -7.329 4.879 1.00 82.62 89 GLY A N 1
ATOM 735 C CA . GLY A 1 89 ? 5.635 -7.748 3.931 1.00 82.62 89 GLY A CA 1
ATOM 736 C C . GLY A 1 89 ? 5.178 -8.920 3.063 1.00 82.62 89 GLY A C 1
ATOM 737 O O . GLY A 1 89 ? 5.227 -8.837 1.835 1.00 82.62 89 GLY A O 1
ATOM 738 N N . ASP A 1 90 ? 4.636 -9.967 3.682 1.00 84.69 90 ASP A N 1
ATOM 739 C CA . ASP A 1 90 ? 4.124 -11.149 2.983 1.00 84.69 90 ASP A CA 1
ATOM 740 C C . ASP A 1 90 ? 2.954 -10.803 2.051 1.00 84.69 90 ASP A C 1
ATOM 742 O O . ASP A 1 90 ? 2.869 -11.293 0.918 1.00 84.69 90 ASP A O 1
ATOM 746 N N . ALA A 1 91 ? 2.060 -9.912 2.485 1.00 85.50 91 ALA A N 1
ATOM 747 C CA . ALA A 1 91 ? 0.936 -9.461 1.673 1.00 85.50 91 ALA A CA 1
ATOM 748 C C . ALA A 1 91 ? 1.373 -8.630 0.460 1.00 85.50 91 ALA A C 1
ATOM 750 O O . ALA A 1 91 ? 0.788 -8.759 -0.616 1.00 85.50 91 ALA A O 1
ATOM 751 N N . ILE A 1 92 ? 2.422 -7.819 0.605 1.00 85.00 92 ILE A N 1
ATOM 752 C CA . ILE A 1 92 ? 3.022 -7.070 -0.503 1.00 85.00 92 ILE A CA 1
ATOM 753 C C . ILE A 1 92 ? 3.676 -8.036 -1.491 1.00 85.00 92 ILE A C 1
ATOM 755 O O . ILE A 1 92 ? 3.387 -7.976 -2.686 1.00 85.00 92 ILE A O 1
ATOM 759 N N . MET A 1 93 ? 4.495 -8.971 -1.008 1.00 81.19 93 MET A N 1
ATOM 760 C CA . MET A 1 93 ? 5.222 -9.916 -1.864 1.00 81.19 93 MET A CA 1
ATOM 761 C C . MET A 1 93 ? 4.296 -10.865 -2.632 1.00 81.19 93 MET A C 1
ATOM 763 O O . MET A 1 93 ? 4.586 -11.223 -3.777 1.00 81.19 93 MET A O 1
ATOM 767 N N . SER A 1 94 ? 3.169 -11.241 -2.025 1.00 81.44 94 SER A N 1
ATOM 768 C CA . SER A 1 94 ? 2.125 -12.065 -2.646 1.00 81.44 94 SER A CA 1
ATOM 769 C C . SER A 1 94 ? 1.127 -11.267 -3.490 1.00 81.44 94 SER A C 1
ATOM 771 O O . SER A 1 94 ? 0.328 -11.859 -4.224 1.00 81.44 94 SER A O 1
ATOM 773 N N . SER A 1 95 ? 1.154 -9.932 -3.419 1.00 81.88 95 SER A N 1
ATOM 774 C CA . SER A 1 95 ? 0.280 -9.096 -4.235 1.00 81.88 95 SER A CA 1
ATOM 775 C C . SER A 1 95 ? 0.630 -9.232 -5.716 1.00 81.88 95 SER A C 1
ATOM 777 O O . SER A 1 95 ? 1.797 -9.364 -6.097 1.00 81.88 95 SER A O 1
ATOM 779 N N . LYS A 1 96 ? -0.405 -9.253 -6.561 1.00 75.94 96 LYS A N 1
ATOM 780 C CA . LYS A 1 96 ? -0.252 -9.416 -8.007 1.00 75.94 96 LYS A CA 1
ATOM 781 C C . LYS A 1 96 ? -0.256 -8.064 -8.708 1.00 75.94 96 LYS A C 1
ATOM 783 O O . LYS A 1 96 ? -1.169 -7.267 -8.501 1.00 75.94 96 LYS A O 1
ATOM 788 N N . VAL A 1 97 ? 0.715 -7.882 -9.595 1.00 73.81 97 VAL A N 1
ATOM 789 C CA . VAL A 1 97 ? 0.836 -6.782 -10.553 1.00 73.81 97 VAL A CA 1
ATOM 790 C C . VAL A 1 97 ? 0.906 -7.388 -11.942 1.00 73.81 97 VAL A C 1
ATOM 792 O O . VAL A 1 97 ? 1.814 -8.169 -12.236 1.00 73.81 97 VAL A O 1
ATOM 795 N N . LEU A 1 98 ? -0.056 -7.049 -12.804 1.00 70.31 98 LEU A N 1
ATOM 796 C CA . LEU A 1 98 ? -0.105 -7.552 -14.186 1.00 70.31 98 LEU A CA 1
ATOM 797 C C . LEU A 1 98 ? -0.088 -9.094 -14.270 1.00 70.31 98 LEU A C 1
ATOM 799 O O . LEU A 1 98 ? 0.602 -9.690 -15.092 1.00 70.31 98 LEU A O 1
ATOM 803 N N . GLY A 1 99 ? -0.824 -9.758 -13.374 1.00 68.25 99 GLY A N 1
ATOM 804 C CA . GLY A 1 99 ? -0.975 -11.219 -13.367 1.00 68.25 99 GLY A CA 1
ATOM 805 C C . GLY A 1 99 ? 0.164 -12.005 -12.702 1.00 68.25 99 GLY A C 1
ATOM 806 O O . GLY A 1 99 ? -0.038 -13.183 -12.410 1.00 68.25 99 GLY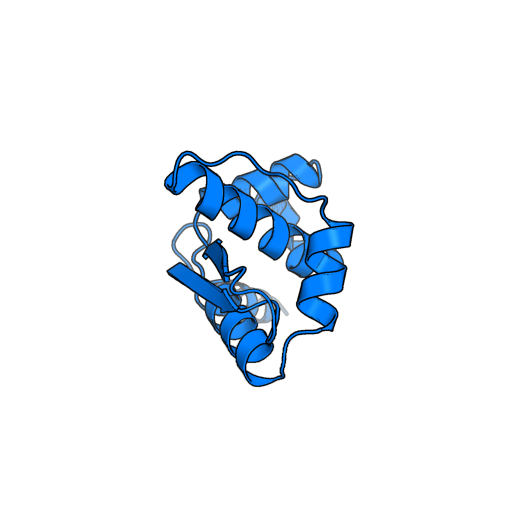 A O 1
ATOM 807 N N . LYS A 1 100 ? 1.299 -11.368 -12.383 1.00 73.06 100 LYS A N 1
ATOM 808 C CA . LYS A 1 100 ? 2.427 -11.962 -11.639 1.00 73.06 100 LYS A CA 1
ATOM 809 C C . LYS A 1 100 ? 2.552 -11.352 -10.247 1.00 73.06 100 LYS A C 1
ATOM 811 O O . LYS A 1 100 ? 2.185 -10.203 -10.033 1.00 73.06 100 LYS A O 1
ATOM 816 N N . THR A 1 101 ? 3.057 -12.111 -9.288 1.00 73.19 101 THR A N 1
ATOM 817 C CA . THR A 1 101 ? 3.391 -11.613 -7.948 1.00 73.19 101 THR A CA 1
ATOM 818 C C . THR A 1 101 ? 4.608 -10.687 -7.989 1.00 73.19 101 THR A C 1
ATOM 820 O O . THR A 1 101 ? 5.458 -10.796 -8.877 1.00 73.19 101 THR A O 1
ATOM 823 N N . VAL A 1 102 ? 4.737 -9.792 -7.006 1.00 71.00 102 VAL A N 1
ATOM 824 C CA . VAL A 1 102 ? 5.947 -8.959 -6.846 1.00 71.00 102 VAL A CA 1
ATOM 825 C C . VAL A 1 102 ? 7.201 -9.834 -6.729 1.00 71.00 102 VAL A C 1
ATOM 827 O O . VAL A 1 102 ? 8.230 -9.538 -7.337 1.00 71.00 102 VAL A O 1
ATOM 830 N N . ALA A 1 103 ? 7.102 -10.969 -6.028 1.00 62.66 103 ALA A N 1
ATOM 831 C CA . ALA A 1 103 ? 8.184 -11.948 -5.925 1.00 62.66 103 ALA A CA 1
ATOM 832 C C . ALA A 1 103 ? 8.624 -12.519 -7.290 1.00 62.66 103 ALA A C 1
ATOM 834 O O . ALA A 1 103 ? 9.816 -12.735 -7.523 1.00 62.66 103 ALA A O 1
ATOM 835 N N . GLU A 1 104 ? 7.684 -12.766 -8.204 1.00 63.91 104 GLU A N 1
ATOM 836 C CA . GLU A 1 104 ? 7.976 -13.260 -9.555 1.00 63.91 104 GLU A CA 1
ATOM 837 C C . GLU A 1 104 ? 8.618 -12.188 -10.439 1.00 63.91 104 GLU A C 1
ATOM 839 O O . GLU A 1 104 ? 9.542 -12.498 -11.195 1.00 63.91 104 GLU A O 1
ATOM 844 N N . HIS A 1 105 ? 8.193 -10.928 -10.312 1.00 63.88 105 HIS A N 1
ATOM 845 C CA . HIS A 1 105 ? 8.849 -9.802 -10.987 1.00 63.88 105 HIS A CA 1
ATOM 846 C C . HIS A 1 105 ? 10.293 -9.616 -10.504 1.00 63.88 105 HIS A C 1
ATOM 848 O O . HIS A 1 105 ? 11.204 -9.506 -11.326 1.00 63.88 105 HIS A O 1
ATOM 854 N N . ALA A 1 106 ? 10.534 -9.708 -9.193 1.00 60.34 106 ALA A N 1
ATOM 855 C CA . ALA A 1 106 ? 11.877 -9.619 -8.617 1.00 60.34 106 ALA A CA 1
ATOM 856 C C . ALA A 1 106 ? 12.820 -10.741 -9.106 1.00 60.34 106 ALA A C 1
ATOM 858 O O . ALA A 1 106 ? 14.012 -10.511 -9.316 1.00 60.34 106 ALA A O 1
ATOM 859 N N . LYS A 1 107 ? 12.301 -11.959 -9.334 1.00 57.78 107 LYS A N 1
ATOM 860 C CA . LYS A 1 107 ? 13.076 -13.082 -9.899 1.00 57.78 107 LYS A CA 1
ATOM 861 C C . LYS A 1 107 ? 13.325 -12.943 -11.405 1.00 57.78 107 LYS A C 1
ATOM 863 O O . LYS A 1 107 ? 14.374 -13.371 -11.879 1.00 57.78 107 LYS A O 1
ATOM 868 N N . GLY A 1 108 ? 12.394 -12.348 -12.153 1.00 53.22 108 GLY A N 1
ATOM 869 C CA . GLY A 1 108 ? 12.537 -12.105 -13.593 1.00 53.22 108 GLY A CA 1
ATOM 870 C C . GLY A 1 108 ? 13.639 -11.098 -13.941 1.00 53.22 108 GLY A C 1
ATOM 871 O O . GLY A 1 108 ? 14.325 -11.277 -14.946 1.00 53.22 108 GLY A O 1
ATOM 872 N N . ALA A 1 109 ? 13.865 -10.095 -13.086 1.00 51.16 109 ALA A N 1
ATOM 873 C CA . ALA A 1 109 ? 14.909 -9.085 -13.275 1.00 51.16 109 ALA A CA 1
ATOM 874 C C . ALA A 1 109 ? 16.340 -9.664 -13.234 1.00 51.16 109 ALA A C 1
ATOM 876 O O . ALA A 1 109 ? 17.212 -9.201 -13.962 1.00 51.16 109 ALA A O 1
ATOM 877 N N . LYS A 1 110 ? 16.582 -10.731 -12.457 1.00 46.59 110 LYS A N 1
ATOM 878 C CA . LYS A 1 110 ? 17.913 -11.362 -12.321 1.00 46.59 110 LYS A CA 1
ATOM 879 C C . LYS A 1 110 ? 18.348 -12.226 -13.513 1.00 46.59 110 LYS A C 1
ATOM 881 O O . LYS A 1 110 ? 19.463 -12.731 -13.511 1.00 46.59 110 LYS A O 1
ATOM 886 N N . LYS A 1 111 ? 17.488 -12.436 -14.515 1.00 41.72 111 LYS A N 1
ATOM 887 C CA . LYS A 1 111 ? 17.785 -13.288 -15.685 1.00 41.72 111 LYS A CA 1
ATOM 888 C C . LYS A 1 111 ? 18.321 -12.526 -16.907 1.00 41.72 111 LYS A C 1
ATOM 890 O O . LYS A 1 111 ? 18.489 -13.139 -17.954 1.00 41.72 111 LYS A O 1
ATOM 895 N N . LYS A 1 112 ? 18.576 -11.218 -16.788 1.00 40.75 112 LYS A N 1
ATOM 896 C CA . LYS A 1 112 ? 19.183 -10.377 -17.837 1.00 40.75 112 LYS A CA 1
ATOM 897 C C . LYS A 1 112 ? 20.564 -9.837 -17.418 1.00 40.75 112 LYS A C 1
ATOM 899 O O . LYS A 1 112 ? 20.810 -8.642 -17.541 1.00 40.75 112 LYS A O 1
ATOM 904 N N . THR A 1 113 ? 21.433 -10.710 -16.913 1.00 36.34 113 THR A N 1
ATOM 905 C CA . THR A 1 113 ? 22.880 -10.439 -16.800 1.00 36.34 113 THR A CA 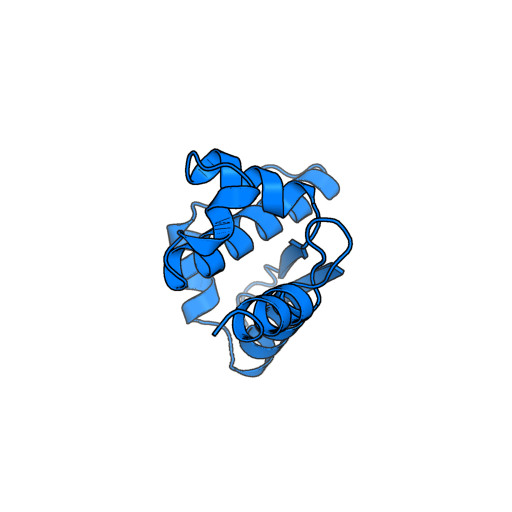1
ATOM 906 C C . THR A 1 113 ? 23.636 -11.472 -17.600 1.00 36.34 113 THR A C 1
ATOM 908 O O . THR A 1 113 ? 23.216 -12.649 -17.520 1.00 36.34 113 THR A O 1
#

Radius of gyration: 14.31 Å; chains: 1; bounding box: 40×25×42 Å

pLDDT: mean 79.85, std 13.11, range [36.34, 93.56]